Protein AF-A0ABD2PYR1-F1 (afdb_monomer_lite)

Foldseek 3Di:
DLVCLVPALAPVHPDDDVVRVVCLVVCQVVLVVDDPVVCVVRVSVLNSSQVNCVVVVDPVRPNDDDDPPPPDD

Organism: NCBI:txid1844966

Structure (mmCIF, N/CA/C/O backbone):
data_AF-A0ABD2PYR1-F1
#
_entry.id   AF-A0ABD2PYR1-F1
#
loop_
_atom_site.group_PDB
_atom_site.id
_atom_site.type_symbol
_atom_site.label_atom_id
_atom_site.label_alt_id
_atom_site.label_comp_id
_atom_site.label_asym_id
_atom_site.label_entity_id
_atom_site.label_seq_id
_atom_site.pdbx_PDB_ins_code
_atom_site.Cartn_x
_atom_site.Cartn_y
_atom_site.Cartn_z
_atom_site.occupancy
_atom_site.B_iso_or_equiv
_atom_site.auth_seq_id
_atom_site.auth_comp_id
_atom_site.auth_asym_id
_atom_site.auth_atom_id
_atom_site.pdbx_PDB_model_num
ATOM 1 N N . MET A 1 1 ? -8.886 -2.825 -5.775 1.00 63.56 1 MET A N 1
ATOM 2 C CA . MET A 1 1 ? -8.132 -2.481 -4.541 1.00 63.56 1 MET A CA 1
ATOM 3 C C . MET A 1 1 ? -8.135 -0.979 -4.266 1.00 63.56 1 MET A C 1
ATOM 5 O O . MET A 1 1 ? -8.435 -0.598 -3.147 1.00 63.56 1 MET A O 1
ATOM 9 N N . ASN A 1 2 ? -7.869 -0.126 -5.265 1.00 70.75 2 ASN A N 1
ATOM 10 C CA . ASN A 1 2 ? -7.906 1.334 -5.093 1.00 70.75 2 ASN A CA 1
ATOM 11 C C . ASN A 1 2 ? -9.298 1.884 -4.722 1.00 70.75 2 ASN A C 1
ATOM 13 O O . ASN A 1 2 ? -9.392 2.739 -3.851 1.00 70.75 2 ASN A O 1
ATOM 17 N N . GLU A 1 3 ? -10.368 1.357 -5.324 1.00 76.50 3 GLU A N 1
ATOM 18 C CA . GLU A 1 3 ? -11.758 1.701 -4.964 1.00 76.50 3 GLU A CA 1
ATOM 19 C C . GLU A 1 3 ? -12.166 1.108 -3.607 1.00 76.50 3 GLU A C 1
ATOM 21 O O . GLU A 1 3 ? -12.854 1.748 -2.822 1.00 76.50 3 GLU A O 1
ATOM 26 N N . LEU A 1 4 ? -11.666 -0.088 -3.279 1.00 74.81 4 LEU A N 1
ATOM 27 C CA . LEU A 1 4 ? -11.903 -0.733 -1.982 1.00 74.81 4 LEU A CA 1
ATOM 28 C C . LEU A 1 4 ? -11.343 0.126 -0.830 1.00 74.81 4 LEU A C 1
ATOM 30 O O . LEU A 1 4 ? -12.033 0.401 0.145 1.00 74.81 4 LEU A O 1
ATOM 34 N N . LEU A 1 5 ? -10.114 0.624 -0.999 1.00 73.44 5 LEU A N 1
ATOM 35 C CA . LEU A 1 5 ? -9.409 1.491 -0.047 1.00 73.44 5 LEU A CA 1
ATOM 36 C C . LEU A 1 5 ? -9.899 2.952 -0.060 1.00 73.44 5 LEU A C 1
ATOM 38 O O . LEU A 1 5 ? -9.370 3.788 0.672 1.00 73.44 5 LEU A O 1
ATOM 42 N N . GLN A 1 6 ? -10.888 3.287 -0.893 1.00 75.19 6 GLN A N 1
ATOM 43 C CA . GLN A 1 6 ? -11.530 4.601 -0.866 1.00 75.19 6 GLN A CA 1
ATOM 44 C C . GLN A 1 6 ? -12.440 4.743 0.363 1.00 75.19 6 GLN A C 1
ATOM 46 O O . GLN A 1 6 ? -12.528 5.826 0.938 1.00 75.19 6 GLN A O 1
ATOM 51 N N . GLY A 1 7 ? -13.088 3.646 0.777 1.00 69.25 7 GLY A N 1
ATOM 52 C CA . GLY A 1 7 ? -13.999 3.602 1.925 1.00 69.25 7 GLY A CA 1
ATOM 53 C C . GLY A 1 7 ? -13.408 2.979 3.192 1.00 69.25 7 GLY A C 1
ATOM 54 O O . GLY A 1 7 ? -13.975 3.152 4.269 1.00 69.25 7 GLY A O 1
ATOM 55 N N . THR A 1 8 ? -12.278 2.271 3.096 1.00 72.06 8 THR A N 1
ATOM 56 C CA . THR A 1 8 ? -11.658 1.580 4.236 1.00 72.06 8 THR A CA 1
ATOM 57 C C . THR A 1 8 ? -10.196 1.972 4.426 1.00 72.06 8 THR A C 1
ATOM 59 O O . THR A 1 8 ? -9.452 2.189 3.473 1.00 72.06 8 THR A O 1
ATOM 62 N N . THR A 1 9 ? -9.769 2.065 5.688 1.00 72.44 9 THR A N 1
ATOM 63 C CA . THR A 1 9 ? -8.385 2.422 6.042 1.00 72.44 9 THR A CA 1
ATOM 64 C C . THR A 1 9 ? -7.403 1.277 5.776 1.00 72.44 9 THR A C 1
ATOM 66 O O . THR A 1 9 ? -6.251 1.545 5.448 1.00 72.44 9 THR A O 1
ATOM 69 N N . PHE A 1 10 ? -7.854 0.023 5.891 1.00 75.25 10 PHE A N 1
ATOM 70 C CA . PHE A 1 10 ? -7.077 -1.200 5.660 1.00 75.25 10 PHE A CA 1
ATOM 71 C C . PHE A 1 10 ? -7.852 -2.186 4.771 1.00 75.25 10 PHE A C 1
ATOM 73 O O . PHE A 1 10 ? -9.052 -2.009 4.535 1.00 75.25 10 PHE A O 1
ATOM 80 N N . ILE A 1 11 ? -7.176 -3.227 4.272 1.00 76.88 11 ILE A N 1
ATOM 81 C CA . ILE A 1 11 ? -7.752 -4.201 3.326 1.00 76.88 11 ILE A CA 1
ATOM 82 C C . ILE A 1 11 ? -8.940 -4.949 3.941 1.00 76.88 11 ILE A C 1
ATOM 84 O O . ILE A 1 11 ? -9.937 -5.186 3.264 1.00 76.88 11 ILE A O 1
ATOM 88 N N . THR A 1 12 ? -8.849 -5.317 5.217 1.00 77.75 12 THR A N 1
ATOM 89 C CA . THR A 1 12 ? -9.856 -6.130 5.921 1.00 77.75 12 THR A CA 1
ATOM 90 C C . THR A 1 12 ? -10.771 -5.310 6.837 1.00 77.75 12 THR A C 1
ATOM 92 O O . THR A 1 12 ? -11.640 -5.882 7.493 1.00 77.75 12 THR A O 1
ATOM 95 N N . GLY A 1 13 ? -10.625 -3.978 6.882 1.00 73.19 13 GLY A N 1
ATOM 96 C CA . GLY A 1 13 ? -11.505 -3.092 7.652 1.00 73.19 13 GLY A CA 1
ATOM 97 C C . GLY A 1 13 ? -10.767 -1.991 8.432 1.00 73.19 13 GLY A C 1
ATOM 98 O O . GLY A 1 13 ? -9.890 -1.333 7.874 1.00 73.19 13 GLY A O 1
ATOM 99 N N . PRO A 1 14 ? -11.142 -1.711 9.699 1.00 73.56 14 PRO A N 1
ATOM 100 C CA . PRO A 1 14 ? -10.627 -0.561 10.451 1.00 73.56 14 PRO A CA 1
ATOM 101 C C . PRO A 1 14 ? -9.306 -0.821 11.187 1.00 73.56 14 PRO A C 1
ATOM 103 O O . PRO A 1 14 ? -8.715 0.119 11.715 1.00 73.56 14 PRO A O 1
ATOM 106 N N . ARG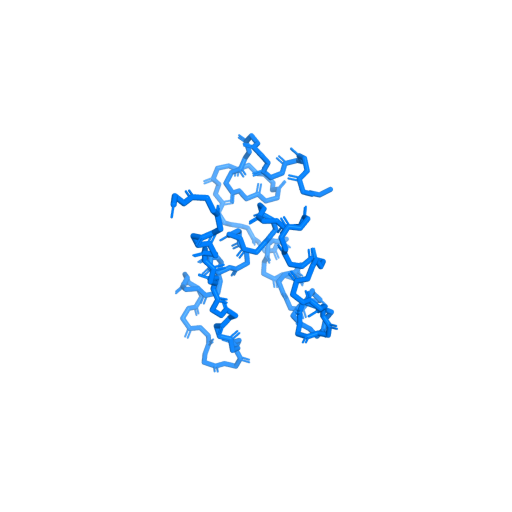 A 1 15 ? -8.843 -2.074 11.262 1.00 77.06 15 ARG A N 1
ATOM 107 C CA . ARG A 1 15 ? -7.622 -2.458 11.983 1.00 77.06 15 ARG A CA 1
ATOM 108 C C . ARG A 1 15 ? -6.578 -2.989 11.014 1.00 77.06 15 ARG A C 1
ATOM 110 O O . ARG A 1 15 ? -6.928 -3.677 10.062 1.00 77.06 15 ARG A O 1
ATOM 117 N N . LEU A 1 16 ? -5.312 -2.702 11.306 1.00 77.94 16 LEU A N 1
ATOM 118 C CA . LEU A 1 16 ? -4.184 -3.314 10.617 1.00 77.94 16 LEU A CA 1
ATOM 119 C C . LEU A 1 16 ? -4.176 -4.819 10.908 1.00 77.94 16 LEU A C 1
ATOM 121 O O . LEU A 1 16 ? -4.184 -5.220 12.073 1.00 77.94 16 LEU A O 1
ATOM 125 N N . THR A 1 17 ? -4.145 -5.637 9.860 1.00 83.75 17 THR A N 1
ATOM 126 C CA . THR A 1 17 ? -4.097 -7.100 9.978 1.00 83.75 17 THR A CA 1
ATOM 127 C C . THR A 1 17 ? -2.864 -7.690 9.300 1.00 83.75 17 THR A C 1
ATOM 129 O O . THR A 1 17 ? -2.159 -7.014 8.550 1.00 83.75 17 THR A O 1
ATOM 132 N N . GLU A 1 18 ? -2.601 -8.980 9.523 1.00 80.44 18 GLU A N 1
ATOM 133 C CA . GLU A 1 18 ? -1.533 -9.707 8.820 1.00 80.44 18 GL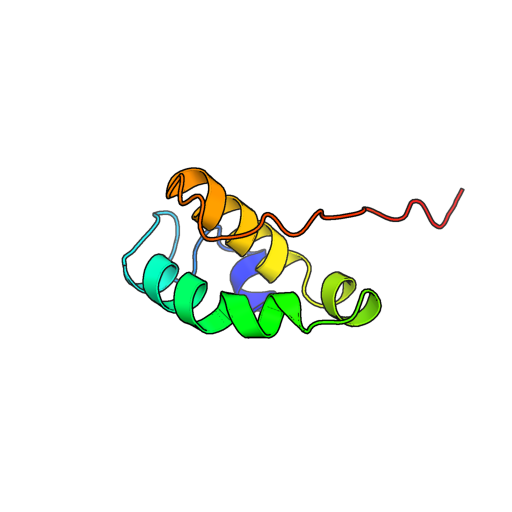U A CA 1
ATOM 134 C C . GLU A 1 18 ? -1.715 -9.698 7.300 1.00 80.44 18 GLU A C 1
ATOM 136 O O . GLU A 1 18 ? -0.731 -9.639 6.563 1.00 80.44 18 GLU A O 1
ATOM 141 N N . ALA A 1 19 ? -2.964 -9.658 6.825 1.00 83.06 19 ALA A N 1
ATOM 142 C CA . ALA A 1 19 ? -3.259 -9.505 5.407 1.00 83.06 19 ALA A CA 1
ATOM 143 C C . ALA A 1 19 ? -2.673 -8.200 4.845 1.00 83.06 19 ALA A C 1
ATOM 145 O O . ALA A 1 19 ? -2.114 -8.207 3.749 1.00 83.06 19 ALA A O 1
ATOM 146 N N . ASP A 1 20 ? -2.724 -7.100 5.606 1.00 81.31 20 ASP A N 1
ATOM 147 C CA . ASP A 1 20 ? -2.122 -5.830 5.199 1.00 81.31 20 ASP A CA 1
ATOM 148 C C . ASP A 1 20 ? -0.593 -5.911 5.146 1.00 81.31 20 ASP A C 1
ATOM 150 O O . ASP A 1 20 ? 0.018 -5.385 4.218 1.00 81.31 20 ASP A O 1
ATOM 154 N N . MET A 1 21 ? 0.037 -6.607 6.099 1.00 81.62 21 MET A N 1
ATOM 155 C CA . MET A 1 21 ? 1.495 -6.789 6.130 1.00 81.62 21 MET A CA 1
ATOM 156 C C . MET A 1 21 ? 1.998 -7.634 4.952 1.00 81.62 21 MET A C 1
ATOM 158 O O . MET A 1 21 ? 2.990 -7.284 4.300 1.00 81.62 21 MET A O 1
ATOM 162 N N . LEU A 1 22 ? 1.294 -8.728 4.649 1.00 82.69 22 LEU A N 1
ATOM 163 C CA . LEU A 1 22 ? 1.589 -9.596 3.510 1.00 82.69 22 LEU A CA 1
ATOM 164 C C . LEU A 1 22 ? 1.378 -8.853 2.192 1.00 82.69 22 LEU A C 1
ATOM 166 O O . LEU A 1 22 ? 2.274 -8.830 1.348 1.00 82.69 22 LEU A O 1
ATOM 170 N N . ALA A 1 23 ? 0.238 -8.175 2.040 1.00 83.50 23 ALA A N 1
ATOM 171 C CA . ALA A 1 23 ? -0.050 -7.377 0.857 1.00 83.50 23 ALA A CA 1
ATOM 172 C C . ALA A 1 23 ? 0.988 -6.266 0.662 1.00 83.50 23 ALA A C 1
ATOM 174 O O . ALA A 1 23 ? 1.451 -6.056 -0.454 1.00 83.50 23 ALA A O 1
ATOM 175 N N . CYS A 1 24 ? 1.409 -5.592 1.736 1.00 82.44 24 CYS A N 1
ATOM 176 C CA . CYS A 1 24 ? 2.440 -4.558 1.686 1.00 82.44 24 CYS A CA 1
ATOM 177 C C . CYS A 1 24 ? 3.780 -5.133 1.202 1.00 82.44 24 CYS A C 1
ATOM 179 O O . CYS A 1 24 ? 4.429 -4.553 0.332 1.00 82.44 24 CYS A O 1
ATOM 181 N N . SER A 1 25 ? 4.174 -6.305 1.701 1.00 81.75 25 SER A N 1
ATOM 182 C CA . SER A 1 25 ? 5.414 -6.973 1.282 1.00 81.75 25 SER A CA 1
ATOM 183 C C . SER A 1 25 ? 5.377 -7.387 -0.190 1.00 81.75 25 SER A C 1
ATOM 185 O O . SER A 1 25 ? 6.347 -7.173 -0.916 1.00 81.75 25 SER A O 1
ATOM 187 N N . VAL A 1 26 ? 4.241 -7.919 -0.648 1.00 84.25 26 VAL A N 1
ATOM 188 C CA . VAL A 1 26 ? 4.041 -8.326 -2.046 1.00 84.25 26 VAL A CA 1
ATOM 189 C C . VAL A 1 26 ? 3.993 -7.116 -2.976 1.00 84.25 26 VAL A C 1
ATOM 191 O O . VAL A 1 26 ? 4.598 -7.157 -4.042 1.00 84.25 26 VAL A O 1
ATOM 194 N N . LEU A 1 27 ? 3.310 -6.035 -2.587 1.00 82.88 27 LEU A N 1
ATOM 195 C CA . LEU A 1 27 ? 3.100 -4.849 -3.424 1.00 82.88 27 LEU A CA 1
ATOM 196 C C . LEU A 1 27 ? 4.309 -3.913 -3.478 1.00 82.88 27 LEU A C 1
ATOM 198 O O . LEU A 1 27 ? 4.460 -3.202 -4.468 1.00 82.88 27 LEU A O 1
ATOM 202 N N . SER A 1 28 ? 5.182 -3.924 -2.470 1.00 82.00 28 SER A N 1
ATOM 203 C CA . SER A 1 28 ? 6.377 -3.070 -2.396 1.00 82.00 28 SER A CA 1
ATOM 204 C C . SER A 1 28 ? 7.195 -3.003 -3.707 1.00 82.00 28 SER A C 1
ATOM 206 O O . SER A 1 28 ? 7.358 -1.902 -4.247 1.00 82.00 28 SER A O 1
ATOM 208 N N . PRO A 1 29 ? 7.639 -4.129 -4.312 1.00 82.25 29 PRO A N 1
ATOM 209 C CA . PRO A 1 29 ? 8.403 -4.090 -5.561 1.00 82.25 29 PRO A CA 1
ATOM 210 C C . P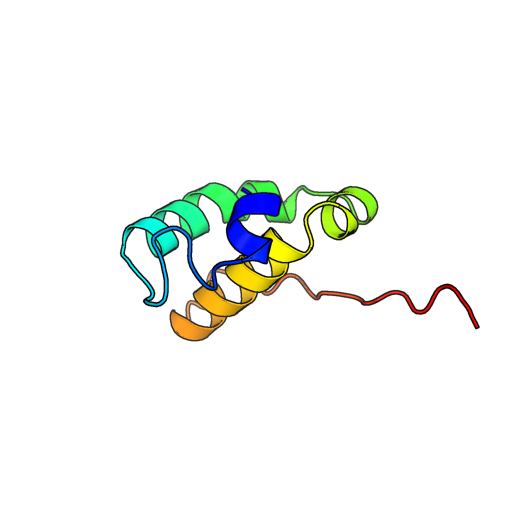RO A 1 29 ? 7.596 -3.591 -6.768 1.00 82.25 29 PRO A C 1
ATOM 212 O O . PRO A 1 29 ? 8.183 -3.041 -7.700 1.00 82.25 29 PRO A O 1
ATOM 215 N N . TYR A 1 30 ? 6.271 -3.765 -6.776 1.00 82.44 30 TYR A N 1
ATOM 216 C CA . TYR A 1 30 ? 5.413 -3.274 -7.858 1.00 82.44 30 TYR A CA 1
ATOM 217 C C . TYR A 1 30 ? 5.194 -1.767 -7.740 1.00 82.44 30 TYR A C 1
ATOM 219 O O . TYR A 1 30 ? 5.358 -1.051 -8.723 1.00 82.44 30 TYR A O 1
ATOM 227 N N . LEU A 1 31 ? 4.919 -1.268 -6.532 1.00 79.69 31 LEU A N 1
ATOM 228 C CA . LEU A 1 31 ? 4.726 0.160 -6.266 1.00 79.69 31 LEU A CA 1
ATOM 229 C C . LEU A 1 31 ? 5.991 0.983 -6.550 1.00 79.69 31 LEU A C 1
ATOM 231 O O . LEU A 1 31 ? 5.899 2.123 -7.005 1.00 79.69 31 LEU A O 1
ATOM 235 N N . HIS A 1 32 ? 7.173 0.397 -6.343 1.00 77.94 32 HIS A N 1
ATOM 236 C CA . HIS A 1 32 ? 8.449 1.006 -6.726 1.00 77.94 32 HIS A CA 1
ATOM 237 C C . HIS A 1 32 ? 8.641 1.135 -8.241 1.00 77.94 32 HIS A C 1
ATOM 239 O O . HIS A 1 32 ? 9.303 2.070 -8.686 1.00 77.94 32 HIS A O 1
ATOM 245 N N . LYS A 1 33 ? 8.063 0.220 -9.025 1.00 81.81 33 LYS A N 1
ATOM 246 C CA . LYS A 1 33 ? 8.147 0.220 -10.492 1.00 81.81 33 LYS A CA 1
ATOM 247 C C . LYS A 1 33 ? 7.084 1.092 -11.163 1.00 81.81 33 LYS A C 1
ATOM 249 O O . LYS A 1 33 ? 7.188 1.330 -12.361 1.00 81.81 33 LYS A O 1
ATOM 254 N N . LEU A 1 34 ? 6.079 1.560 -10.418 1.00 78.75 34 LEU A N 1
ATOM 255 C CA . LEU A 1 34 ? 5.033 2.423 -10.962 1.00 78.75 34 LEU A CA 1
ATOM 256 C C . LEU A 1 34 ? 5.596 3.774 -11.405 1.00 78.75 34 LEU A C 1
ATOM 258 O O . LEU A 1 34 ? 6.378 4.413 -10.686 1.00 78.75 34 LEU A O 1
ATOM 262 N N . THR A 1 35 ? 5.130 4.233 -12.565 1.00 78.56 35 THR A N 1
ATOM 263 C CA . THR A 1 35 ? 5.427 5.576 -13.058 1.00 78.56 35 THR A CA 1
ATOM 264 C C . THR A 1 35 ? 4.657 6.628 -12.258 1.00 78.56 35 THR A C 1
ATOM 266 O O . THR A 1 35 ? 3.745 6.313 -11.490 1.00 78.56 35 THR A O 1
ATOM 269 N N . TYR A 1 36 ? 5.024 7.901 -12.407 1.00 74.62 36 TYR A N 1
ATOM 270 C CA . TYR A 1 36 ? 4.327 9.000 -11.730 1.00 74.62 36 TYR A CA 1
ATOM 271 C C . TYR A 1 36 ? 2.829 9.035 -12.054 1.00 74.62 36 TYR A C 1
ATOM 273 O O . TYR A 1 36 ? 2.015 9.203 -11.152 1.00 74.62 36 TYR A O 1
ATOM 281 N N . GLN A 1 37 ? 2.472 8.793 -13.313 1.00 75.62 37 GLN A N 1
ATOM 282 C CA . GLN A 1 37 ? 1.089 8.824 -13.784 1.00 75.62 37 GLN A CA 1
ATOM 283 C C . GLN A 1 37 ? 0.262 7.657 -13.215 1.00 75.62 37 GLN A C 1
ATOM 285 O O . GLN A 1 37 ? -0.889 7.829 -12.807 1.00 75.62 37 GLN A O 1
ATOM 290 N N . ASP A 1 38 ? 0.878 6.478 -13.081 1.00 77.31 38 ASP A N 1
ATOM 291 C CA . ASP A 1 38 ? 0.235 5.339 -12.422 1.00 77.31 38 ASP A CA 1
ATOM 292 C C . ASP A 1 38 ? 0.042 5.597 -10.923 1.00 77.31 38 ASP A C 1
ATOM 294 O O . ASP A 1 38 ? -0.991 5.260 -10.346 1.00 77.31 38 ASP A O 1
ATOM 298 N N . LYS A 1 39 ? 1.022 6.234 -10.272 1.00 75.44 39 LYS A N 1
ATOM 299 C CA . LYS A 1 39 ? 0.936 6.586 -8.849 1.00 75.44 39 LYS A CA 1
ATOM 300 C C . LYS A 1 39 ? -0.237 7.525 -8.560 1.00 75.44 39 LYS A C 1
ATOM 302 O O . LYS A 1 39 ? -0.896 7.361 -7.535 1.00 75.44 39 LYS A O 1
ATOM 307 N N . GLU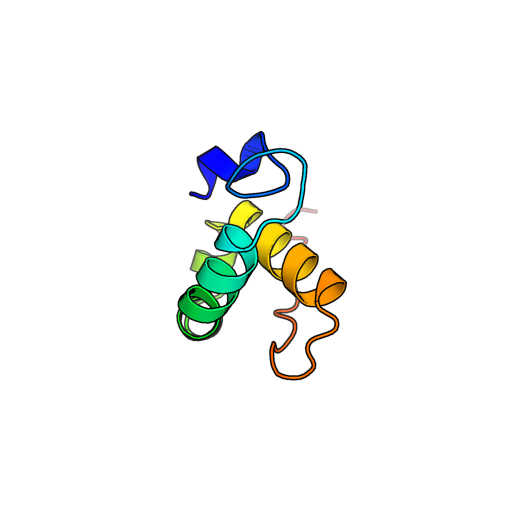 A 1 40 ? -0.545 8.454 -9.462 1.00 75.81 40 GLU A N 1
ATOM 308 C CA . GLU A 1 40 ? -1.734 9.306 -9.337 1.00 75.81 40 GLU A CA 1
ATOM 309 C C . GLU A 1 40 ? -3.036 8.502 -9.460 1.00 75.81 40 GLU A C 1
ATOM 311 O O . GLU A 1 40 ? -3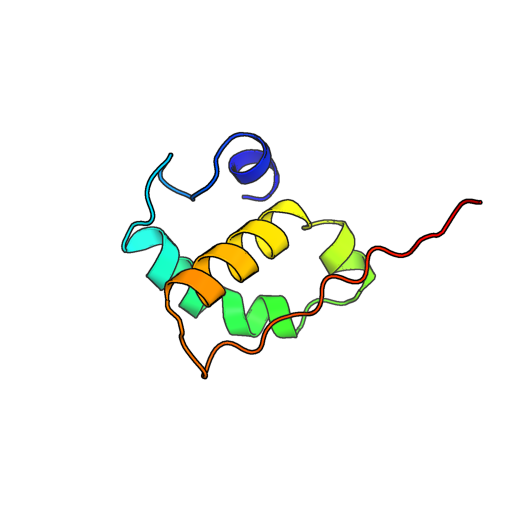.962 8.701 -8.671 1.00 75.81 40 GLU A O 1
ATOM 316 N N . SER A 1 41 ? -3.075 7.521 -10.367 1.00 79.06 41 SER A N 1
ATOM 317 C CA . SER A 1 41 ? -4.237 6.638 -10.543 1.00 79.06 41 SER A CA 1
ATOM 318 C C . SER A 1 41 ? -4.492 5.735 -9.326 1.00 79.06 41 SER A C 1
ATOM 320 O O . SER A 1 41 ? -5.640 5.416 -9.015 1.00 79.06 41 SER A O 1
ATOM 322 N N . PHE A 1 42 ? -3.442 5.361 -8.586 1.00 79.88 42 PHE A N 1
ATOM 323 C CA . PHE A 1 42 ? -3.513 4.476 -7.413 1.00 79.88 42 PHE A CA 1
ATOM 324 C C . PHE A 1 42 ? -3.307 5.203 -6.073 1.00 79.88 42 PHE A C 1
ATOM 326 O O . PHE A 1 42 ? -2.689 4.672 -5.142 1.00 79.88 42 PHE A O 1
ATOM 333 N N . HIS A 1 43 ? -3.837 6.421 -5.945 1.00 78.31 43 HIS A N 1
ATOM 334 C CA . HIS A 1 43 ? -3.608 7.261 -4.768 1.00 78.31 43 HIS A CA 1
ATOM 335 C C . HIS A 1 43 ? -4.068 6.640 -3.432 1.00 78.31 43 HIS A C 1
ATOM 337 O O . HIS A 1 43 ? -3.399 6.834 -2.413 1.00 78.31 43 HIS A O 1
ATOM 343 N N . ASN A 1 44 ? -5.167 5.871 -3.403 1.00 81.88 44 ASN A N 1
ATOM 344 C CA . ASN A 1 44 ? -5.642 5.228 -2.168 1.00 81.88 44 ASN A CA 1
ATOM 345 C C . ASN A 1 44 ? -4.725 4.076 -1.758 1.00 81.88 44 ASN A C 1
ATOM 347 O O . ASN A 1 44 ? -4.420 3.925 -0.575 1.00 81.88 44 ASN A O 1
ATOM 351 N N . VAL A 1 45 ? -4.226 3.308 -2.733 1.00 82.31 45 VAL A N 1
ATOM 352 C CA . VAL A 1 45 ? -3.252 2.231 -2.491 1.00 82.31 45 VAL A CA 1
ATOM 353 C C . VAL A 1 45 ? -1.950 2.803 -1.940 1.00 82.31 45 VAL A C 1
ATOM 355 O O . VAL A 1 45 ? -1.422 2.280 -0.965 1.00 82.31 45 VAL A O 1
ATOM 358 N N . LEU A 1 46 ? -1.452 3.909 -2.497 1.00 81.56 46 LEU A N 1
ATOM 359 C CA . LEU A 1 46 ? -0.241 4.561 -1.989 1.00 81.56 46 LEU A CA 1
ATOM 360 C C . LEU A 1 46 ? -0.429 5.142 -0.589 1.00 81.56 46 LEU A C 1
ATOM 362 O O . LEU A 1 46 ? 0.461 5.013 0.253 1.00 81.56 46 LEU A O 1
ATOM 366 N N . ARG A 1 47 ? -1.586 5.759 -0.319 1.00 81.88 47 ARG A N 1
ATOM 367 C CA . ARG A 1 47 ? -1.935 6.253 1.019 1.00 81.88 47 ARG A CA 1
ATOM 368 C C . ARG A 1 47 ? -1.930 5.112 2.037 1.00 81.88 47 ARG A C 1
ATOM 370 O O . ARG A 1 47 ? -1.287 5.245 3.078 1.00 81.88 47 ARG A O 1
ATOM 377 N N . TRP A 1 48 ? -2.620 4.014 1.731 1.00 85.81 48 TRP A N 1
ATOM 378 C CA . TRP A 1 48 ? -2.654 2.812 2.566 1.00 85.81 48 TRP A CA 1
ATOM 379 C C . TRP A 1 48 ? -1.246 2.247 2.775 1.00 85.81 48 TRP A C 1
ATOM 381 O O . TRP A 1 48 ? -0.826 2.062 3.913 1.00 85.81 48 TRP A O 1
ATOM 391 N N . PHE A 1 49 ? -0.474 2.079 1.701 1.00 82.56 49 PHE A N 1
ATOM 392 C CA . PHE A 1 49 ? 0.883 1.541 1.761 1.00 82.56 49 PHE A CA 1
ATOM 393 C C . PHE A 1 49 ? 1.792 2.385 2.657 1.00 82.56 49 PHE A C 1
ATOM 395 O O . PHE A 1 49 ? 2.495 1.848 3.509 1.00 82.56 49 PHE A O 1
ATOM 402 N N . ASN A 1 50 ? 1.748 3.713 2.526 1.00 80.06 50 ASN A N 1
ATOM 403 C CA . ASN A 1 50 ? 2.538 4.614 3.365 1.00 80.06 50 ASN A CA 1
ATOM 404 C C . ASN A 1 50 ? 2.101 4.551 4.840 1.00 80.06 50 ASN A C 1
ATOM 406 O O . ASN A 1 50 ? 2.942 4.598 5.741 1.00 80.06 50 ASN A O 1
ATOM 410 N N . HIS A 1 51 ? 0.798 4.400 5.094 1.00 80.38 51 HIS A N 1
ATOM 411 C CA . HIS A 1 51 ? 0.264 4.239 6.443 1.00 80.38 51 HIS A CA 1
ATOM 412 C C . HIS A 1 51 ? 0.754 2.934 7.084 1.00 80.38 51 HIS A C 1
ATOM 414 O O . HIS A 1 51 ? 1.399 2.983 8.127 1.00 80.38 51 HIS A O 1
ATOM 420 N N . VAL A 1 52 ? 0.568 1.797 6.406 1.00 81.81 52 VAL A N 1
ATOM 421 C CA . VAL A 1 52 ? 1.025 0.471 6.856 1.00 81.81 52 VAL A CA 1
ATOM 422 C C . VAL A 1 52 ? 2.541 0.449 7.073 1.00 81.81 52 VAL A C 1
ATOM 424 O O . VAL A 1 52 ? 3.011 -0.002 8.115 1.00 81.81 52 VAL A O 1
ATOM 427 N N . SER A 1 53 ? 3.310 1.009 6.137 1.00 77.75 53 SER A N 1
ATOM 428 C CA . SER A 1 53 ? 4.776 1.078 6.228 1.00 77.75 53 SER A CA 1
ATOM 429 C C . SER A 1 53 ? 5.252 1.907 7.422 1.00 77.75 53 SER A C 1
ATOM 431 O O . SER A 1 53 ? 6.217 1.535 8.086 1.00 77.75 53 SER A O 1
ATOM 433 N N . THR A 1 54 ? 4.561 3.015 7.717 1.00 77.06 54 THR A N 1
ATOM 434 C CA . THR A 1 54 ? 4.868 3.862 8.878 1.00 77.06 54 THR A CA 1
ATOM 435 C C . THR A 1 54 ? 4.520 3.142 10.183 1.00 77.06 54 THR A C 1
ATOM 437 O O . THR A 1 54 ? 5.315 3.171 11.117 1.00 77.06 54 THR A O 1
ATOM 440 N N . THR A 1 55 ? 3.375 2.456 10.250 1.00 76.50 55 THR A N 1
ATOM 441 C CA . THR A 1 55 ? 2.953 1.704 11.443 1.00 76.50 55 THR A CA 1
ATOM 442 C C . THR A 1 55 ? 3.874 0.524 11.745 1.00 76.50 55 THR A C 1
ATOM 444 O O . THR A 1 55 ? 4.154 0.249 12.906 1.00 76.50 55 THR A O 1
ATOM 447 N N . LEU A 1 56 ? 4.384 -0.148 10.711 1.00 72.00 56 LEU A N 1
ATOM 448 C CA . LEU A 1 56 ? 5.334 -1.253 10.86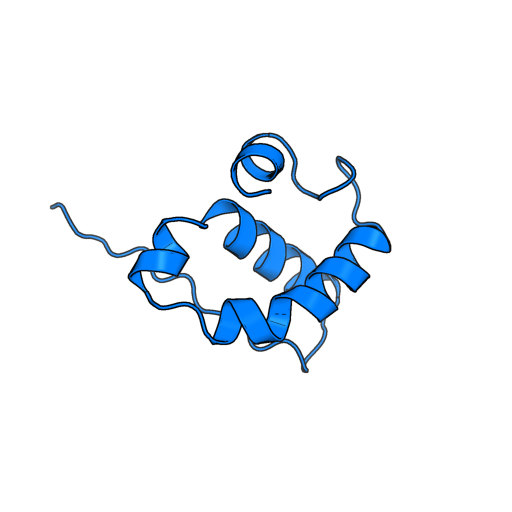2 1.00 72.00 56 LEU A CA 1
ATOM 449 C C . LEU A 1 56 ? 6.744 -0.793 11.250 1.00 72.00 56 LEU A C 1
ATOM 451 O O . LEU A 1 56 ? 7.577 -1.637 11.573 1.00 72.00 56 LEU A O 1
ATOM 455 N N . ASN A 1 57 ? 7.022 0.516 11.185 1.00 66.94 57 ASN A N 1
ATOM 456 C CA . ASN A 1 57 ? 8.337 1.117 11.406 1.00 66.94 57 ASN A CA 1
ATOM 457 C C . ASN A 1 57 ? 9.468 0.345 10.696 1.00 66.94 57 ASN A C 1
ATOM 459 O O . ASN A 1 57 ? 10.558 0.163 11.237 1.00 66.94 57 ASN A O 1
ATOM 463 N N . ASN A 1 58 ? 9.177 -0.182 9.501 1.00 61.94 58 ASN A N 1
ATOM 464 C CA . ASN A 1 58 ? 10.057 -1.113 8.810 1.00 61.94 58 ASN A CA 1
ATOM 465 C C . ASN A 1 58 ? 11.007 -0.333 7.886 1.00 61.94 58 ASN A C 1
ATOM 467 O O . ASN A 1 58 ? 10.566 0.162 6.845 1.00 61.94 58 ASN A O 1
ATOM 471 N N . PRO A 1 59 ? 12.312 -0.246 8.204 1.00 57.16 59 PRO A N 1
ATOM 472 C CA . PRO A 1 59 ? 13.272 0.552 7.439 1.00 57.16 59 PRO A CA 1
ATOM 473 C C . PRO A 1 59 ? 13.543 -0.008 6.034 1.00 57.16 59 PRO A C 1
ATOM 475 O O . PRO A 1 59 ? 14.136 0.679 5.206 1.00 57.16 59 PRO A O 1
ATOM 478 N N . LYS A 1 60 ? 13.110 -1.245 5.741 1.00 57.84 60 LYS A N 1
ATOM 479 C CA . LYS A 1 60 ? 13.244 -1.861 4.412 1.00 57.84 60 LYS A CA 1
ATOM 480 C C . LYS A 1 60 ? 12.210 -1.357 3.409 1.00 57.84 60 LYS A C 1
ATOM 482 O O . LYS A 1 60 ? 12.377 -1.581 2.214 1.00 57.84 60 LYS A O 1
ATOM 487 N N . ILE A 1 61 ? 11.141 -0.710 3.875 1.00 59.12 61 ILE A N 1
ATOM 488 C CA . ILE A 1 61 ? 10.098 -0.192 2.998 1.00 59.12 61 ILE A CA 1
ATOM 489 C C . ILE A 1 61 ? 10.418 1.271 2.716 1.00 59.12 61 ILE A C 1
ATOM 491 O O . ILE A 1 61 ? 10.196 2.152 3.546 1.00 59.12 61 ILE A O 1
ATOM 495 N N . THR A 1 62 ? 11.001 1.530 1.549 1.00 56.56 62 THR A N 1
ATOM 496 C CA . THR A 1 62 ? 11.325 2.892 1.135 1.00 56.56 62 THR A CA 1
ATOM 497 C C . THR A 1 62 ? 10.025 3.676 0.999 1.00 56.56 62 THR A C 1
ATOM 499 O O . THR A 1 62 ? 9.125 3.312 0.241 1.00 56.56 62 THR A O 1
ATOM 502 N N . ARG A 1 63 ? 9.901 4.756 1.771 1.00 57.25 63 ARG A N 1
ATOM 503 C CA . ARG A 1 63 ? 8.748 5.652 1.697 1.00 57.25 63 ARG A CA 1
ATOM 504 C C . ARG A 1 63 ? 8.655 6.201 0.278 1.00 57.25 63 ARG A C 1
ATOM 506 O O . ARG A 1 63 ? 9.541 6.934 -0.147 1.00 57.25 63 ARG A O 1
ATOM 513 N N . ILE A 1 64 ? 7.587 5.866 -0.440 1.00 62.72 64 ILE A N 1
ATOM 514 C CA . ILE A 1 64 ? 7.310 6.464 -1.746 1.00 62.72 64 ILE A CA 1
ATOM 515 C C . ILE A 1 64 ? 6.767 7.873 -1.468 1.00 62.72 64 ILE A C 1
ATOM 517 O O . ILE A 1 64 ? 5.678 7.991 -0.895 1.00 62.72 64 ILE A O 1
ATOM 521 N N . PRO A 1 65 ? 7.507 8.949 -1.800 1.00 57.94 65 PRO A N 1
ATOM 522 C CA . PRO A 1 65 ? 7.035 10.300 -1.554 1.00 57.94 65 PRO A CA 1
ATOM 523 C C . PRO A 1 65 ? 5.814 10.561 -2.435 1.00 57.94 65 PRO A C 1
ATOM 525 O O . PRO A 1 65 ? 5.872 10.474 -3.660 1.00 57.94 65 PRO A O 1
ATOM 528 N N . PHE A 1 66 ? 4.691 10.871 -1.794 1.00 59.19 66 PHE A N 1
ATOM 529 C CA . PHE A 1 66 ? 3.491 11.313 -2.485 1.00 59.19 66 PHE A CA 1
ATOM 530 C C . PHE A 1 66 ? 3.669 12.796 -2.824 1.00 59.19 66 PHE A C 1
ATOM 532 O O . PHE A 1 66 ? 3.432 13.663 -1.982 1.00 59.19 66 PHE A O 1
ATOM 539 N N . GLN A 1 67 ? 4.137 13.109 -4.033 1.00 56.91 67 GLN A N 1
ATOM 540 C CA . GLN A 1 67 ? 4.100 14.484 -4.524 1.00 56.91 67 GLN A CA 1
ATOM 541 C C . GLN A 1 67 ? 2.682 14.773 -5.012 1.00 56.91 67 GLN A C 1
ATOM 543 O O . GLN A 1 67 ? 2.290 14.355 -6.095 1.00 56.91 67 GLN A O 1
ATOM 548 N N . ARG A 1 68 ? 1.903 15.497 -4.200 1.00 53.72 68 ARG A N 1
ATOM 549 C CA . ARG A 1 68 ? 0.727 16.211 -4.705 1.00 53.72 68 ARG A CA 1
ATOM 550 C C . ARG A 1 68 ? 1.242 17.270 -5.672 1.00 53.72 68 ARG A C 1
ATOM 552 O O . ARG A 1 68 ? 1.681 18.330 -5.229 1.00 53.72 68 ARG A O 1
ATOM 559 N N . ASN A 1 69 ? 1.235 16.978 -6.968 1.00 45.09 69 ASN A N 1
ATOM 560 C CA . ASN A 1 69 ? 1.449 18.015 -7.962 1.00 45.09 69 ASN A CA 1
ATOM 561 C C . ASN A 1 69 ? 0.320 19.039 -7.806 1.00 45.09 69 ASN A C 1
ATOM 563 O O . ASN A 1 69 ? -0.845 18.740 -8.050 1.00 45.09 69 ASN A O 1
ATOM 567 N N . LYS A 1 70 ? 0.667 20.255 -7.369 1.00 52.03 70 LYS A N 1
ATOM 568 C CA . LYS A 1 70 ? -0.145 21.443 -7.642 1.00 52.03 70 LYS A CA 1
ATOM 569 C C . LYS A 1 70 ? -0.002 21.736 -9.136 1.00 52.03 70 LYS A C 1
ATOM 571 O O . LYS A 1 70 ? 0.774 22.597 -9.527 1.00 52.03 70 LYS A O 1
ATOM 576 N N . LEU A 1 71 ? -0.689 20.975 -9.974 1.00 61.34 71 LEU A N 1
ATOM 577 C CA . LEU A 1 71 ? -1.065 21.461 -11.295 1.00 61.34 71 LEU A CA 1
ATOM 578 C C . LEU A 1 71 ? -2.479 22.014 -11.116 1.00 61.34 71 LEU A C 1
ATOM 580 O O . LEU A 1 71 ? -3.297 21.342 -10.500 1.00 61.34 71 LEU A O 1
ATOM 584 N N . TYR A 1 72 ? -2.714 23.240 -11.584 1.00 48.06 72 TYR A N 1
ATOM 585 C CA . TYR A 1 72 ? -3.865 24.120 -11.316 1.00 48.06 72 TYR A CA 1
ATOM 586 C C . TYR A 1 72 ? -3.762 24.970 -10.039 1.00 48.06 72 TYR A C 1
ATOM 588 O O . TYR A 1 72 ? -4.403 24.657 -9.038 1.00 48.06 72 TYR A O 1
ATOM 596 N N . ILE A 1 73 ? -2.974 26.059 -10.096 1.00 46.06 73 ILE A N 1
ATOM 597 C CA . ILE A 1 73 ? -3.478 27.455 -10.058 1.00 46.06 73 ILE A CA 1
ATOM 598 C C . ILE A 1 73 ? -2.540 28.331 -10.894 1.00 46.06 73 ILE A C 1
ATOM 600 O O . ILE A 1 73 ? -1.312 28.171 -10.709 1.00 46.06 73 ILE A O 1
#

Sequence (73 aa):
MNELLQGTTFITGPRLTEADMLACSVLSPYLHKLTYQDKESFHNVLRWFNHVSTTLNNPKITRIPFQRNKLYI

Radius of gyration: 12.41 Å; chains: 1; bounding box: 27×37×26 Å

InterPro domains:
  IPR036282 Glutathione S-transferase, C-terminal domain superfamily [SSF47616] (1-57)
  IPR042450 Eukaryotic translation elongation factor 1 epsilon-1 [PTHR44490] (1-72)
  IPR053836 Nuclear-export cofactor Arc1-like, N-terminal domain [PF21972] (1-56)

pLDDT: mean 73.26, std 10.37, range [45.09, 85.81]

Secondary structure (DSSP, 8-state):
-TTHHHH-SBTTBSS--HHHHHHHHHHHHHHHH--HHHHHHTHHHHHHHHHHHHHTT-TTS------------